Protein AF-A0A3A5WBB3-F1 (afdb_monomer_lite)

Secondary structure (DSSP, 8-state):
---TTSSHHHHHHHHHHHHHHHHHHHHHHHTTSSS-HHHHHHHHHHHHHHHHHHHHTTSSSPPPHHHHHHHHHHHHHHHHHHHHHIIIII-S-SSHHHHHHHHHHHHHHHHHHHTHHHHHHHHHH--

Foldseek 3Di:
DDDLCPDFVSVLVVLLVLLLVLLVVLCVCLVVFPASPPSNVLSVVSPVVSVVLVVQVPDPDHDTNLNSLVVLLVQLVVQLVVLVCCVVPVVRHNSSNVSSVVSNVCSVVSNCVVCVVVVVVVVVVVD

Radius of gyration: 16.82 Å; chains: 1; bounding box: 55×29×44 Å

Sequence (127 aa):
MALPLTDETSLRWALICFEFFIGFALLYNSKNQPFPQPSSRFGWLLIMLALLILIGQAAPRPMGSNAHFVMLCALGGFGLVAGVYHLARTQRDVLVAPYAGLLFCVGVVGLMVETWSDLSTLEQWAA

pLDDT: mean 90.54, std 10.88, range [41.72, 98.19]

Structure (mmCIF, N/CA/C/O backbone):
data_AF-A0A3A5WBB3-F1
#
_entry.id   AF-A0A3A5WBB3-F1
#
loop_
_atom_site.group_PDB
_atom_site.id
_atom_site.type_symbol
_atom_site.label_atom_id
_atom_site.label_alt_id
_atom_site.label_comp_id
_atom_site.label_asym_id
_atom_site.label_entity_id
_atom_site.label_seq_id
_atom_site.pdbx_PDB_ins_code
_atom_site.Cartn_x
_atom_site.Cartn_y
_atom_site.Cartn_z
_atom_site.occupancy
_atom_site.B_iso_or_equiv
_atom_site.auth_seq_id
_atom_site.auth_comp_id
_atom_site.auth_asym_id
_atom_site.auth_atom_id
_atom_site.pdbx_PDB_model_num
ATOM 1 N N . MET A 1 1 ? 10.320 -20.581 -21.543 1.00 41.72 1 MET A N 1
ATOM 2 C CA . MET A 1 1 ? 9.044 -19.986 -21.096 1.00 41.72 1 MET A CA 1
ATOM 3 C C . MET A 1 1 ? 9.404 -18.975 -20.022 1.00 41.72 1 MET A C 1
ATOM 5 O O . MET A 1 1 ? 9.771 -19.399 -18.936 1.00 41.72 1 MET A O 1
ATOM 9 N N . ALA A 1 2 ? 9.472 -17.683 -20.356 1.00 46.59 2 ALA A N 1
ATOM 10 C CA . ALA A 1 2 ? 9.753 -16.650 -19.359 1.00 46.59 2 ALA A CA 1
ATOM 11 C C . ALA A 1 2 ? 8.597 -16.625 -18.348 1.00 46.59 2 ALA A C 1
ATOM 13 O O . ALA A 1 2 ? 7.433 -16.732 -18.740 1.00 46.59 2 ALA A O 1
ATOM 14 N N . LEU A 1 3 ? 8.915 -16.589 -17.055 1.00 57.78 3 LEU A N 1
ATOM 15 C CA . LEU A 1 3 ? 7.902 -16.451 -16.015 1.00 57.78 3 LEU A CA 1
ATOM 16 C C . LEU A 1 3 ? 7.217 -15.092 -16.214 1.00 57.78 3 LEU A C 1
ATOM 18 O O . LEU A 1 3 ? 7.915 -14.093 -16.327 1.00 57.78 3 LEU A O 1
ATOM 22 N N . PRO A 1 4 ? 5.880 -15.000 -16.200 1.00 57.94 4 PRO A N 1
ATOM 23 C CA . PRO A 1 4 ? 5.155 -13.757 -16.479 1.00 57.94 4 PRO A CA 1
ATOM 24 C C . PRO A 1 4 ? 5.428 -12.623 -15.475 1.00 57.94 4 PRO A C 1
ATOM 26 O O . PRO A 1 4 ? 4.845 -11.559 -15.605 1.00 57.94 4 PRO A O 1
ATOM 29 N N . LEU A 1 5 ? 6.288 -12.817 -14.474 1.00 65.56 5 LEU A N 1
ATOM 30 C CA . LEU A 1 5 ? 6.706 -11.802 -13.504 1.00 65.56 5 LEU A CA 1
ATOM 31 C C . LEU A 1 5 ? 8.108 -11.232 -13.789 1.00 65.56 5 LEU A C 1
ATOM 33 O O . LEU A 1 5 ? 8.561 -10.379 -13.035 1.00 65.56 5 LEU A O 1
ATOM 37 N N . THR A 1 6 ? 8.803 -11.692 -14.838 1.00 72.06 6 THR A N 1
ATOM 38 C CA . THR A 1 6 ? 10.138 -11.178 -15.203 1.00 72.06 6 THR A CA 1
ATOM 39 C C . THR A 1 6 ? 10.094 -9.974 -16.138 1.00 72.06 6 THR A C 1
ATOM 41 O O . THR A 1 6 ? 11.069 -9.232 -16.201 1.00 72.06 6 THR A O 1
ATOM 44 N N . ASP A 1 7 ? 8.987 -9.761 -16.854 1.00 86.81 7 ASP A N 1
ATOM 45 C CA . ASP A 1 7 ? 8.851 -8.623 -17.762 1.00 86.81 7 ASP A CA 1
ATOM 46 C C . ASP A 1 7 ? 8.311 -7.403 -17.002 1.00 86.81 7 ASP A C 1
ATOM 48 O O . ASP A 1 7 ? 7.339 -7.488 -16.252 1.00 86.81 7 ASP A O 1
ATOM 52 N N . GLU A 1 8 ? 8.901 -6.227 -17.220 1.00 86.50 8 GLU A N 1
ATOM 53 C CA . GLU A 1 8 ? 8.514 -5.016 -16.481 1.00 86.50 8 GLU A CA 1
ATOM 54 C C . GLU A 1 8 ? 7.037 -4.650 -16.701 1.00 86.50 8 GLU A C 1
ATOM 56 O O . GLU A 1 8 ? 6.329 -4.231 -15.785 1.00 86.50 8 GLU A O 1
ATOM 61 N N . THR A 1 9 ? 6.538 -4.847 -17.923 1.00 89.88 9 THR A N 1
ATOM 62 C CA . THR A 1 9 ? 5.142 -4.540 -18.255 1.00 89.88 9 THR A CA 1
ATOM 63 C C . THR A 1 9 ? 4.183 -5.446 -17.491 1.00 89.88 9 THR A C 1
ATOM 65 O O . THR A 1 9 ? 3.228 -4.958 -16.888 1.00 89.88 9 THR A O 1
ATOM 68 N N . SER A 1 10 ? 4.426 -6.757 -17.481 1.00 91.12 10 SER A N 1
ATOM 69 C CA . SER A 1 10 ? 3.563 -7.700 -16.772 1.00 91.12 10 SER A CA 1
ATOM 70 C C . SER A 1 10 ? 3.658 -7.527 -15.256 1.00 91.12 10 SER A C 1
ATOM 72 O O . SER A 1 10 ? 2.635 -7.632 -14.580 1.00 91.12 10 SER A O 1
ATOM 74 N N . LEU A 1 11 ? 4.834 -7.162 -14.733 1.00 92.38 11 LEU A N 1
ATOM 75 C CA . LEU A 1 11 ? 5.019 -6.796 -13.331 1.00 92.38 11 LEU A CA 1
ATOM 76 C C . LEU A 1 11 ? 4.163 -5.580 -12.953 1.00 92.38 11 LEU A C 1
ATOM 78 O O . LEU A 1 11 ? 3.423 -5.644 -11.975 1.00 92.38 11 LEU A O 1
ATOM 82 N N . ARG A 1 12 ? 4.184 -4.501 -13.746 1.00 92.94 12 ARG A N 1
ATOM 83 C CA . ARG A 1 12 ? 3.340 -3.314 -13.501 1.00 92.94 12 ARG A CA 1
ATOM 84 C C . ARG A 1 12 ? 1.856 -3.675 -13.449 1.00 92.94 12 ARG A C 1
ATOM 86 O O . ARG A 1 12 ? 1.158 -3.273 -12.522 1.00 92.94 12 ARG A O 1
ATOM 93 N N . TRP A 1 13 ? 1.374 -4.476 -14.400 1.00 94.31 13 TRP A N 1
ATOM 94 C CA . TRP A 1 13 ? -0.014 -4.946 -14.386 1.00 94.31 13 TRP A CA 1
ATOM 95 C C . TRP A 1 13 ? -0.323 -5.804 -13.158 1.00 94.31 13 TRP A C 1
ATOM 97 O O . TRP A 1 13 ? -1.380 -5.636 -12.552 1.00 94.31 13 TRP A O 1
ATOM 107 N N . ALA A 1 14 ? 0.597 -6.681 -12.753 1.00 95.00 14 ALA A N 1
ATOM 108 C CA . ALA A 1 14 ? 0.444 -7.485 -11.547 1.00 95.00 14 ALA A CA 1
ATOM 109 C C . ALA A 1 14 ? 0.345 -6.611 -10.285 1.00 95.00 14 ALA A C 1
ATOM 111 O O . ALA A 1 14 ? -0.515 -6.871 -9.445 1.00 95.00 14 ALA A O 1
ATOM 112 N N . LEU A 1 15 ? 1.154 -5.551 -10.174 1.00 95.44 15 LEU A N 1
ATOM 113 C CA . LEU A 1 15 ? 1.119 -4.611 -9.048 1.00 95.44 15 LEU A CA 1
ATOM 114 C C . LEU A 1 15 ? -0.193 -3.822 -8.989 1.00 95.44 15 LEU A C 1
ATOM 116 O O . LEU A 1 15 ? -0.791 -3.715 -7.921 1.00 95.44 15 LEU A O 1
ATOM 120 N N . ILE A 1 16 ? -0.689 -3.339 -10.131 1.00 96.44 16 ILE A N 1
ATOM 121 C CA . ILE A 1 16 ? -1.993 -2.660 -10.210 1.00 96.44 16 ILE A CA 1
ATOM 122 C C . ILE A 1 16 ? -3.120 -3.616 -9.792 1.00 96.44 16 ILE A C 1
ATOM 124 O O . ILE A 1 16 ? -3.963 -3.266 -8.966 1.00 96.44 16 ILE A O 1
ATOM 128 N N . CYS A 1 17 ? -3.127 -4.840 -10.328 1.00 96.75 17 CYS A N 1
ATOM 129 C CA . CYS A 1 17 ? -4.106 -5.867 -9.968 1.00 96.75 17 CYS A CA 1
ATOM 130 C C . CYS A 1 17 ? -4.047 -6.219 -8.476 1.00 96.75 17 CYS A C 1
ATOM 132 O O . CYS A 1 17 ? -5.089 -6.376 -7.841 1.00 96.75 17 CYS A O 1
ATOM 134 N N . PHE A 1 18 ? -2.844 -6.314 -7.910 1.00 96.88 18 PHE A N 1
ATOM 135 C CA . PHE A 1 18 ? -2.631 -6.542 -6.485 1.00 96.88 18 PHE A CA 1
ATOM 136 C C . PHE A 1 18 ? -3.205 -5.401 -5.636 1.00 96.88 18 PHE A C 1
ATOM 138 O O . PHE A 1 18 ? -3.926 -5.658 -4.674 1.00 96.88 18 PHE A O 1
ATOM 145 N N . GLU A 1 19 ? -2.967 -4.145 -6.012 1.00 96.94 19 GLU A N 1
ATOM 146 C CA . GLU A 1 19 ? -3.481 -2.981 -5.286 1.00 96.94 19 GLU A CA 1
ATOM 147 C C . GLU A 1 19 ? -5.016 -2.918 -5.315 1.00 96.94 19 GLU A C 1
ATOM 149 O O . GLU A 1 19 ? -5.652 -2.736 -4.272 1.00 96.94 19 GLU A O 1
ATOM 154 N N . PHE A 1 20 ? -5.628 -3.189 -6.475 1.00 98.19 20 PHE A N 1
ATOM 155 C CA . PHE A 1 20 ? -7.081 -3.351 -6.577 1.00 98.19 20 PHE A CA 1
ATOM 156 C C . PHE A 1 20 ? -7.594 -4.494 -5.708 1.00 98.19 20 PHE A C 1
ATOM 158 O O . PHE A 1 20 ? -8.582 -4.320 -4.996 1.00 98.19 20 PHE A O 1
ATOM 165 N N . PHE A 1 21 ? -6.933 -5.651 -5.744 1.00 98.06 21 PHE A N 1
ATOM 166 C CA . PHE A 1 21 ? -7.321 -6.805 -4.942 1.00 98.06 21 PHE A CA 1
ATOM 167 C C . PHE A 1 21 ? -7.334 -6.467 -3.447 1.00 98.06 21 PHE A C 1
ATOM 169 O O . PHE A 1 21 ? -8.334 -6.721 -2.777 1.00 98.06 21 PHE A O 1
ATOM 176 N N . ILE A 1 22 ? -6.278 -5.829 -2.933 1.00 97.81 22 ILE A N 1
ATOM 177 C CA . ILE A 1 22 ? -6.199 -5.414 -1.526 1.00 97.81 22 ILE A CA 1
ATOM 178 C C . ILE A 1 22 ? -7.266 -4.360 -1.202 1.00 97.81 22 ILE A C 1
ATOM 180 O O . ILE A 1 22 ? -7.956 -4.477 -0.187 1.00 97.81 22 ILE A O 1
ATOM 184 N N . GLY A 1 23 ? -7.452 -3.363 -2.070 1.00 96.94 23 GLY A N 1
ATOM 185 C CA . GLY A 1 23 ? -8.472 -2.330 -1.896 1.00 96.94 23 GLY A CA 1
ATOM 186 C C . GLY A 1 23 ? -9.892 -2.903 -1.822 1.00 96.94 23 GLY A C 1
ATOM 187 O O . GLY A 1 23 ? -10.639 -2.606 -0.886 1.00 96.94 23 GLY A O 1
ATOM 188 N N . PHE A 1 24 ? -10.257 -3.791 -2.751 1.00 97.88 24 PHE A N 1
ATOM 189 C CA . PHE A 1 24 ? -11.557 -4.465 -2.740 1.00 97.88 24 PHE A CA 1
ATOM 190 C C . PHE A 1 24 ? -11.710 -5.422 -1.558 1.00 97.88 24 PHE A C 1
ATOM 192 O O . PHE A 1 24 ? -12.776 -5.446 -0.940 1.00 97.88 24 PHE A O 1
ATOM 199 N N . ALA A 1 25 ? -10.662 -6.169 -1.200 1.00 96.75 25 ALA A N 1
ATOM 200 C CA . ALA A 1 25 ? -10.676 -7.042 -0.031 1.00 96.75 25 ALA A CA 1
ATOM 201 C C . ALA A 1 25 ? -10.937 -6.246 1.257 1.00 96.75 25 ALA A C 1
ATOM 203 O O . ALA A 1 25 ? -11.749 -6.670 2.082 1.00 96.75 25 ALA A O 1
ATOM 204 N N . LEU A 1 26 ? -10.325 -5.068 1.411 1.00 95.44 26 LEU A N 1
ATOM 205 C CA . LEU A 1 26 ? -10.581 -4.163 2.533 1.00 95.44 26 LEU A CA 1
ATOM 206 C C . LEU A 1 26 ? -12.022 -3.654 2.547 1.00 95.44 26 LEU A C 1
ATOM 208 O O . LEU A 1 26 ? -12.674 -3.732 3.586 1.00 95.44 26 LEU A O 1
ATOM 212 N N . LEU A 1 27 ? -12.549 -3.180 1.413 1.00 96.12 27 LEU A N 1
ATOM 213 C CA . LEU A 1 27 ? -13.937 -2.710 1.329 1.00 96.12 27 LEU A CA 1
ATOM 214 C C . LEU A 1 27 ? -14.955 -3.818 1.613 1.00 96.12 27 LEU A C 1
ATOM 216 O O . LEU A 1 27 ? -15.988 -3.566 2.236 1.00 96.12 27 LEU A O 1
ATOM 220 N N . TYR A 1 28 ? -14.681 -5.037 1.153 1.00 96.38 28 TYR A N 1
ATOM 221 C CA . TYR A 1 28 ? -15.541 -6.187 1.394 1.00 96.38 28 TYR A CA 1
ATOM 222 C C . TYR A 1 28 ? -15.532 -6.586 2.874 1.00 96.38 28 TYR A C 1
ATOM 224 O O . TYR A 1 28 ? -16.592 -6.670 3.492 1.00 96.38 28 TYR A O 1
ATOM 232 N N . ASN A 1 29 ? -14.346 -6.764 3.465 1.00 94.00 29 ASN A N 1
ATOM 233 C CA . ASN A 1 29 ? -14.205 -7.212 4.853 1.00 94.00 29 ASN A CA 1
ATOM 234 C C . ASN A 1 29 ? -14.573 -6.133 5.882 1.00 94.00 29 ASN A C 1
ATOM 236 O O . ASN A 1 29 ? -15.041 -6.464 6.969 1.00 94.00 29 ASN A O 1
ATOM 240 N N . SER A 1 30 ? -14.422 -4.852 5.535 1.00 93.44 30 SER A N 1
ATOM 241 C CA . SER A 1 30 ? -14.831 -3.706 6.356 1.00 93.44 30 SER A CA 1
ATOM 242 C C . SER A 1 30 ? -16.284 -3.815 6.834 1.00 93.44 30 SER A C 1
ATOM 244 O O . SER A 1 30 ? -16.578 -3.509 7.987 1.00 93.44 30 SER A O 1
ATOM 246 N N . LYS A 1 31 ? -17.186 -4.331 5.986 1.00 91.50 31 LYS A N 1
ATOM 247 C CA . LYS A 1 31 ? -18.620 -4.482 6.295 1.00 91.50 31 LYS A CA 1
ATOM 248 C C . LYS A 1 31 ? -18.898 -5.407 7.480 1.00 91.50 31 LYS A C 1
ATOM 250 O O . LYS A 1 31 ? -19.942 -5.279 8.108 1.00 91.50 31 LYS A O 1
ATOM 255 N N . ASN A 1 32 ? -17.973 -6.316 7.780 1.00 89.88 32 ASN A N 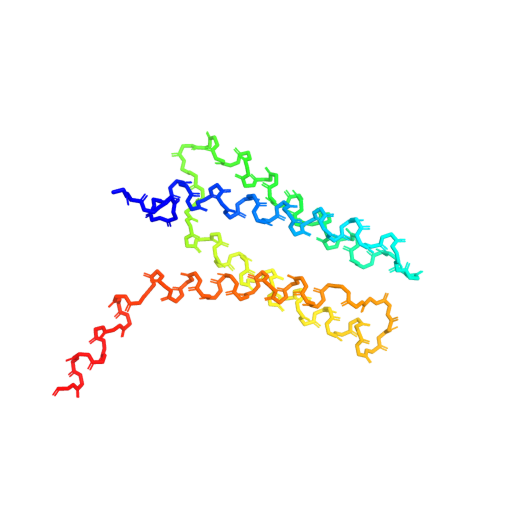1
ATOM 256 C CA . ASN A 1 32 ? -18.107 -7.285 8.865 1.00 89.88 32 ASN A CA 1
ATOM 257 C C . ASN A 1 32 ? -17.553 -6.758 10.198 1.00 89.88 32 ASN A C 1
ATOM 259 O O . ASN A 1 32 ? -17.590 -7.470 11.199 1.00 89.88 32 ASN A O 1
ATOM 263 N N . GLN A 1 33 ? -17.013 -5.536 10.229 1.00 86.88 33 GLN A N 1
ATOM 264 C CA . GLN A 1 33 ? -16.467 -4.948 11.444 1.00 86.88 33 GLN A CA 1
ATOM 265 C C . GLN A 1 33 ? -17.505 -4.111 12.202 1.00 86.88 33 GLN A C 1
ATOM 267 O O . GLN A 1 33 ? -18.334 -3.449 11.577 1.00 86.88 33 GLN A O 1
ATOM 272 N N . PRO A 1 34 ? -17.399 -4.031 13.543 1.00 86.50 34 PRO A N 1
ATOM 273 C CA . PRO A 1 34 ? -18.236 -3.144 14.353 1.00 86.50 34 PRO A CA 1
ATOM 274 C C . PRO A 1 34 ? -18.122 -1.666 13.944 1.00 86.50 34 PRO A C 1
ATOM 276 O O . PRO A 1 34 ? -19.092 -0.918 14.031 1.00 86.50 34 PRO A O 1
ATOM 279 N N . PHE A 1 35 ? -16.940 -1.248 13.473 1.00 89.00 35 PHE A N 1
ATOM 280 C CA . PHE A 1 35 ? -16.666 0.113 13.013 1.00 89.00 35 PHE A CA 1
ATOM 281 C C . PHE A 1 35 ? -16.011 0.083 11.621 1.00 89.00 35 PHE A C 1
ATOM 283 O O . PHE A 1 35 ? -14.788 0.057 11.513 1.00 89.00 35 PHE A O 1
ATOM 290 N N . PRO A 1 36 ? -16.796 0.130 10.532 1.00 86.38 36 PRO A N 1
ATOM 291 C CA . PRO A 1 36 ? -16.287 -0.086 9.171 1.00 86.38 36 PRO A CA 1
ATOM 292 C C . PRO A 1 36 ? -15.450 1.080 8.617 1.00 86.38 36 PRO A C 1
ATOM 294 O O . PRO A 1 36 ? -14.777 0.950 7.596 1.00 86.38 36 PRO A O 1
ATOM 297 N N . GLN A 1 37 ? -15.504 2.255 9.246 1.00 89.88 37 GLN A N 1
ATOM 298 C CA . GLN A 1 37 ? -14.991 3.494 8.654 1.00 89.88 37 GLN A CA 1
ATOM 299 C C . GLN A 1 37 ? -13.466 3.513 8.420 1.00 89.88 37 GLN A C 1
ATOM 301 O O . GLN A 1 37 ? -13.073 3.947 7.335 1.00 89.88 37 GLN A O 1
ATOM 306 N N . PRO A 1 38 ? -12.591 3.082 9.356 1.00 88.94 38 PRO A N 1
ATOM 307 C CA . PRO A 1 38 ? -11.142 3.168 9.153 1.00 88.94 38 PRO A CA 1
ATOM 308 C C . PRO A 1 38 ? -10.658 2.281 7.998 1.00 88.94 38 PRO A C 1
ATOM 310 O O . PRO A 1 38 ? -9.977 2.766 7.093 1.00 88.94 38 PRO A O 1
ATOM 313 N N . SER A 1 39 ? -11.077 1.013 7.982 1.00 90.94 39 SER A N 1
ATOM 314 C CA . SER A 1 39 ? -10.734 0.046 6.933 1.00 90.94 39 SER A CA 1
ATOM 315 C C . SER A 1 39 ? -11.331 0.415 5.577 1.00 90.94 39 SER A C 1
ATOM 317 O O . SER A 1 39 ? -10.643 0.310 4.562 1.00 90.94 39 SER A O 1
ATOM 319 N N . SER A 1 40 ? -12.566 0.932 5.544 1.00 94.06 40 SER A N 1
ATOM 320 C CA . SER A 1 40 ? -13.189 1.382 4.296 1.00 94.06 40 SER A CA 1
ATOM 321 C C . SER A 1 40 ? -12.469 2.586 3.687 1.00 94.06 40 SER A C 1
ATOM 323 O O . SER A 1 40 ? -12.233 2.605 2.481 1.00 94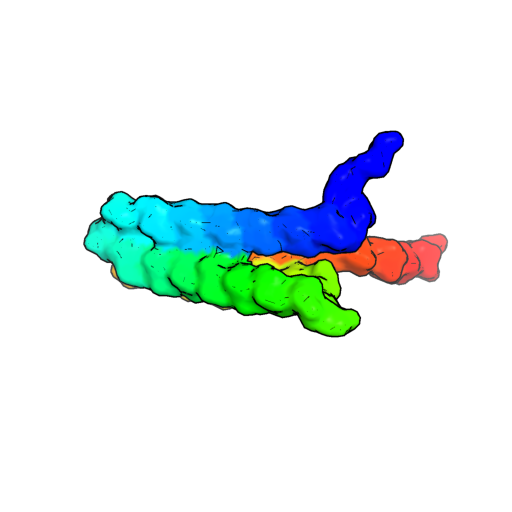.06 40 SER A O 1
ATOM 325 N N . ARG A 1 41 ? -12.073 3.577 4.500 1.00 95.31 41 ARG A N 1
ATOM 326 C CA . ARG A 1 41 ? -11.323 4.751 4.016 1.00 95.31 41 ARG A CA 1
ATOM 327 C C . ARG A 1 41 ? -9.974 4.356 3.427 1.00 95.31 41 ARG A C 1
ATOM 329 O O . ARG A 1 41 ? -9.611 4.863 2.371 1.00 95.31 41 ARG A O 1
ATOM 336 N N . PHE A 1 42 ? -9.259 3.442 4.083 1.00 95.81 42 PHE A N 1
ATOM 337 C CA . PHE A 1 42 ? -7.988 2.938 3.566 1.00 95.81 42 PHE A CA 1
ATOM 338 C C . PH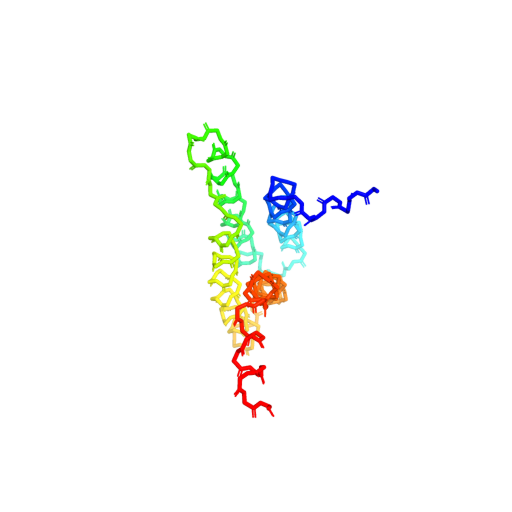E A 1 42 ? -8.180 2.140 2.266 1.00 95.81 42 PHE A C 1
ATOM 340 O O . PHE A 1 42 ? -7.472 2.387 1.295 1.00 95.81 42 PHE A O 1
ATOM 347 N N . GLY A 1 43 ? -9.193 1.268 2.192 1.00 96.38 43 GLY A N 1
ATOM 348 C CA . GLY A 1 43 ? -9.532 0.546 0.960 1.00 96.38 43 GLY A CA 1
ATOM 349 C C . GLY A 1 43 ? -9.880 1.475 -0.211 1.00 96.38 43 GLY A C 1
ATOM 350 O O . GLY A 1 43 ? -9.403 1.269 -1.324 1.00 96.38 43 GLY A O 1
ATOM 351 N N . TRP A 1 44 ? -10.646 2.542 0.040 1.00 97.81 44 TRP A N 1
ATOM 352 C CA . TRP A 1 44 ? -10.952 3.559 -0.973 1.00 97.81 44 TRP A CA 1
ATOM 353 C C . TRP A 1 44 ? -9.725 4.345 -1.429 1.00 97.81 44 TRP A C 1
ATOM 355 O O . TRP A 1 44 ? -9.611 4.632 -2.618 1.00 97.81 44 TRP A O 1
ATOM 365 N N . LEU A 1 45 ? -8.807 4.670 -0.515 1.00 97.31 45 LEU A N 1
ATOM 366 C CA . LEU A 1 45 ? -7.539 5.314 -0.857 1.00 97.31 45 LEU A CA 1
ATOM 367 C C . LEU A 1 45 ? -6.724 4.441 -1.819 1.00 97.31 45 LEU A C 1
ATOM 369 O O . LEU A 1 45 ? -6.252 4.950 -2.831 1.00 97.31 45 LEU A O 1
ATOM 373 N N . LEU A 1 46 ? -6.619 3.135 -1.550 1.00 97.50 46 LEU A N 1
ATOM 374 C CA . LEU A 1 46 ? -5.905 2.199 -2.428 1.00 97.50 46 LEU A CA 1
ATOM 375 C C . LEU A 1 46 ? -6.567 2.074 -3.800 1.00 97.50 46 LEU A C 1
ATOM 377 O O . LEU A 1 46 ? -5.888 2.131 -4.815 1.00 97.50 46 LEU A O 1
ATOM 381 N N . ILE A 1 47 ? -7.897 1.965 -3.859 1.00 98.06 47 ILE A N 1
ATOM 382 C CA . ILE A 1 47 ? -8.617 1.914 -5.142 1.00 98.06 47 ILE A CA 1
ATOM 383 C C . ILE A 1 47 ? -8.412 3.208 -5.933 1.00 98.06 47 ILE A C 1
ATOM 385 O O . ILE A 1 47 ? -8.228 3.165 -7.146 1.00 98.06 47 ILE A 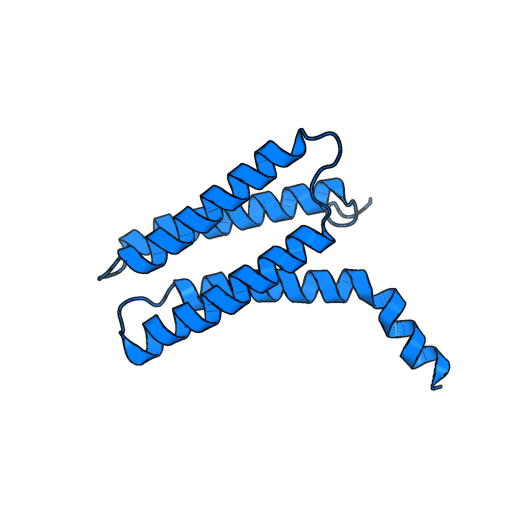O 1
ATOM 389 N N . MET A 1 48 ? -8.440 4.360 -5.262 1.00 98.12 48 MET A N 1
ATOM 390 C CA . MET A 1 48 ? -8.235 5.655 -5.906 1.00 98.12 48 MET A CA 1
ATOM 391 C C . MET A 1 48 ? -6.820 5.778 -6.486 1.00 98.12 48 MET A C 1
ATOM 393 O O . MET A 1 48 ? -6.677 6.187 -7.637 1.00 98.12 48 MET A O 1
ATOM 397 N N . LEU A 1 49 ? -5.793 5.362 -5.742 1.00 96.88 49 LEU A N 1
ATOM 398 C CA . LEU A 1 49 ? -4.413 5.340 -6.230 1.00 96.88 49 LEU A CA 1
ATOM 399 C C . LEU A 1 49 ? -4.218 4.328 -7.364 1.00 96.88 49 LEU A C 1
ATOM 401 O O . LEU A 1 49 ? -3.687 4.696 -8.411 1.00 96.88 49 LEU A O 1
ATOM 405 N N . ALA A 1 50 ? -4.742 3.110 -7.225 1.00 96.81 50 ALA A N 1
ATOM 406 C CA . ALA A 1 50 ? -4.706 2.100 -8.278 1.00 96.81 50 ALA A CA 1
ATOM 407 C C . ALA A 1 50 ? -5.375 2.591 -9.574 1.00 96.81 50 ALA A C 1
ATOM 409 O O . ALA A 1 50 ? -4.848 2.369 -10.663 1.00 96.81 50 ALA A O 1
ATOM 410 N N . LEU A 1 51 ? -6.500 3.313 -9.479 1.00 97.62 51 LEU A N 1
ATOM 411 C CA . LEU A 1 51 ? -7.159 3.940 -10.630 1.00 97.62 51 LEU A CA 1
ATOM 412 C C . LEU A 1 51 ? -6.298 5.031 -11.271 1.00 97.62 51 LEU A C 1
ATOM 414 O O . LEU A 1 51 ? -6.206 5.084 -12.497 1.00 97.62 51 LEU A O 1
ATOM 418 N N . LEU A 1 52 ? -5.657 5.888 -10.472 1.00 96.25 52 LEU A N 1
ATOM 419 C CA . LEU A 1 52 ? -4.747 6.907 -10.999 1.00 96.25 52 LEU A CA 1
ATOM 420 C C . LEU A 1 52 ? -3.572 6.275 -11.752 1.00 96.25 52 LEU A C 1
ATOM 422 O O . LEU A 1 52 ? -3.235 6.726 -12.845 1.00 96.25 52 LEU A O 1
ATOM 426 N N . ILE A 1 53 ? -2.985 5.209 -11.206 1.00 95.56 53 ILE A N 1
ATOM 427 C CA . ILE A 1 53 ? -1.875 4.487 -11.842 1.00 95.56 53 ILE A CA 1
ATOM 428 C C . ILE A 1 53 ? -2.345 3.775 -13.107 1.00 95.56 53 ILE A C 1
ATOM 430 O O . ILE A 1 53 ? -1.647 3.812 -14.118 1.00 95.56 53 ILE A O 1
ATOM 434 N N . LEU A 1 54 ? -3.534 3.167 -13.076 1.00 96.56 54 LEU A N 1
ATOM 435 C CA . LEU A 1 54 ? -4.145 2.519 -14.233 1.00 96.56 54 LEU A CA 1
ATOM 436 C C . LEU A 1 54 ? -4.331 3.508 -15.389 1.00 96.56 54 LEU A C 1
ATOM 438 O O . LEU A 1 54 ? -3.937 3.213 -16.514 1.00 96.56 54 LEU A O 1
ATOM 442 N N . ILE A 1 55 ? -4.874 4.698 -15.114 1.00 95.94 55 ILE A N 1
ATOM 443 C CA . ILE A 1 55 ? -4.997 5.772 -16.113 1.00 95.94 55 ILE A CA 1
ATOM 444 C C . ILE A 1 55 ? -3.606 6.232 -16.574 1.00 95.94 55 ILE A C 1
ATOM 446 O O . ILE A 1 55 ? -3.382 6.451 -17.765 1.00 95.94 55 ILE A O 1
ATOM 450 N N . GLY A 1 56 ? -2.651 6.321 -15.646 1.00 93.75 56 GLY A N 1
ATOM 451 C CA . GLY A 1 56 ? -1.258 6.672 -15.915 1.00 93.75 56 GLY A CA 1
ATOM 452 C C . GLY A 1 56 ? -0.531 5.716 -16.866 1.00 93.75 56 GLY A C 1
ATOM 453 O O . GLY A 1 56 ? 0.459 6.122 -17.471 1.00 93.75 56 GLY A O 1
ATOM 454 N N . GLN A 1 57 ? -1.028 4.491 -17.077 1.00 93.38 57 GLN A N 1
ATOM 455 C CA . GLN A 1 57 ? -0.452 3.570 -18.066 1.00 93.38 57 GLN A CA 1
ATOM 456 C C . GLN A 1 57 ? -0.625 4.052 -19.514 1.00 93.38 57 GLN A C 1
ATOM 458 O O . GLN A 1 57 ? 0.136 3.638 -20.384 1.00 93.38 57 GLN A O 1
ATOM 463 N N . ALA A 1 58 ? -1.576 4.953 -19.784 1.00 92.62 58 ALA A N 1
ATOM 464 C CA . ALA A 1 58 ? -1.750 5.568 -21.101 1.00 92.62 58 ALA A CA 1
ATOM 465 C C . ALA A 1 58 ? -0.795 6.753 -21.358 1.00 92.62 58 ALA A C 1
ATOM 467 O O . ALA A 1 58 ? -0.792 7.320 -22.452 1.00 92.62 58 ALA A O 1
ATOM 468 N N . ALA A 1 59 ? -0.005 7.166 -20.361 1.00 91.38 59 ALA A N 1
ATOM 469 C CA . ALA A 1 59 ? 0.922 8.280 -20.505 1.00 91.38 59 ALA A CA 1
ATOM 470 C C . ALA A 1 59 ? 2.136 7.903 -21.382 1.00 91.38 59 ALA A C 1
ATOM 472 O O . ALA A 1 59 ? 2.559 6.748 -21.386 1.00 91.38 59 ALA A O 1
ATOM 473 N N . PRO A 1 60 ? 2.790 8.878 -22.049 1.00 90.62 60 PRO A N 1
ATOM 474 C CA . PRO A 1 60 ? 4.020 8.631 -22.815 1.00 90.62 60 PRO A CA 1
ATOM 475 C C . PRO A 1 60 ? 5.167 8.050 -21.975 1.00 90.62 60 PRO A C 1
ATOM 477 O O . PRO A 1 60 ? 6.082 7.426 -22.507 1.00 90.62 60 PRO A O 1
ATOM 480 N N . ARG A 1 61 ? 5.139 8.301 -20.661 1.00 89.50 61 ARG A N 1
ATOM 481 C CA . ARG A 1 61 ? 6.073 7.766 -19.670 1.00 89.50 61 ARG A CA 1
ATOM 482 C C . ARG A 1 61 ? 5.273 7.187 -18.500 1.00 89.50 61 ARG A C 1
ATOM 484 O O . ARG A 1 61 ? 4.963 7.934 -17.571 1.00 89.50 61 ARG A O 1
ATOM 491 N N . PRO A 1 62 ? 4.888 5.903 -18.561 1.00 92.06 62 PRO A N 1
ATOM 492 C CA . PRO A 1 62 ? 4.191 5.247 -17.461 1.00 92.06 62 PRO A CA 1
ATOM 493 C C . PRO A 1 62 ? 5.083 5.148 -16.218 1.00 92.06 62 PRO A C 1
ATOM 495 O O . PRO A 1 62 ? 6.313 5.187 -16.304 1.00 92.06 62 PRO A O 1
ATOM 498 N N . MET A 1 63 ? 4.451 4.992 -15.057 1.00 91.38 63 MET A N 1
ATOM 499 C CA . MET A 1 63 ? 5.139 4.755 -13.788 1.00 91.38 63 MET A CA 1
ATOM 500 C C . MET A 1 63 ? 5.960 3.458 -13.858 1.00 91.38 63 MET A C 1
ATOM 502 O O . MET A 1 63 ? 5.428 2.405 -14.211 1.00 91.38 63 MET A O 1
ATOM 506 N N . GLY A 1 64 ? 7.253 3.541 -13.530 1.00 91.94 64 GLY A N 1
ATOM 507 C CA . GLY A 1 64 ? 8.142 2.377 -13.455 1.00 91.94 64 GLY A CA 1
ATOM 508 C C . GLY A 1 64 ? 7.837 1.478 -12.252 1.00 91.94 64 GLY A C 1
ATOM 509 O O . GLY A 1 64 ? 7.268 1.941 -11.261 1.00 91.94 64 GLY A O 1
ATOM 510 N N . SER A 1 65 ? 8.253 0.208 -12.319 1.00 92.38 65 SER A N 1
ATOM 511 C CA . SER A 1 65 ? 8.059 -0.773 -11.234 1.00 92.38 65 SER A CA 1
ATOM 512 C C . SER A 1 65 ? 8.697 -0.319 -9.921 1.00 92.38 65 SER A C 1
ATOM 514 O O . SER A 1 65 ? 8.042 -0.357 -8.882 1.00 92.38 65 SER A O 1
ATOM 516 N N . ASN A 1 66 ? 9.915 0.226 -9.983 1.00 93.25 66 ASN A N 1
ATOM 517 C CA . ASN A 1 66 ? 10.630 0.753 -8.822 1.00 93.25 66 ASN A CA 1
ATOM 518 C C . ASN A 1 66 ? 9.819 1.816 -8.065 1.00 93.25 66 ASN A C 1
ATOM 520 O O . ASN A 1 66 ? 9.612 1.721 -6.856 1.00 93.25 66 ASN A O 1
ATOM 524 N N . ALA A 1 67 ? 9.281 2.801 -8.793 1.00 94.69 67 ALA A N 1
ATOM 525 C CA . ALA A 1 67 ? 8.452 3.847 -8.204 1.00 94.69 67 ALA A CA 1
ATOM 526 C C . ALA A 1 67 ? 7.176 3.264 -7.574 1.00 94.69 67 ALA A C 1
ATOM 528 O O . ALA A 1 67 ? 6.739 3.734 -6.521 1.00 94.69 67 ALA A O 1
ATOM 529 N N . HIS A 1 68 ? 6.575 2.245 -8.203 1.00 96.19 68 HIS A N 1
ATOM 530 C CA . HIS A 1 68 ? 5.387 1.569 -7.673 1.00 96.19 68 HIS A CA 1
ATOM 531 C C . HIS A 1 68 ? 5.726 0.848 -6.364 1.00 96.19 68 HIS A C 1
ATOM 533 O O . HIS A 1 68 ? 5.009 1.006 -5.379 1.00 96.19 68 HIS A O 1
ATOM 539 N N . PHE A 1 69 ? 6.865 0.157 -6.289 1.00 96.94 69 PHE A N 1
ATOM 540 C CA . PHE A 1 69 ? 7.328 -0.463 -5.047 1.00 96.94 69 PHE A CA 1
ATOM 541 C C . PHE A 1 69 ? 7.618 0.554 -3.938 1.00 96.94 69 PHE A C 1
ATOM 543 O O . PHE A 1 69 ? 7.197 0.340 -2.801 1.00 96.94 69 PHE A O 1
ATOM 550 N N . VAL A 1 70 ? 8.258 1.690 -4.246 1.00 97.38 70 VAL A N 1
ATOM 551 C CA . VAL A 1 70 ? 8.461 2.781 -3.271 1.00 97.38 70 VAL A CA 1
ATOM 552 C C . VAL A 1 70 ? 7.123 3.290 -2.735 1.00 97.38 70 VAL A C 1
ATOM 554 O O . VAL A 1 70 ? 6.968 3.486 -1.527 1.00 97.38 70 VAL A O 1
ATOM 557 N N . MET A 1 71 ? 6.134 3.469 -3.611 1.00 97.31 71 MET A N 1
ATOM 558 C CA . MET A 1 71 ? 4.791 3.873 -3.207 1.00 97.31 71 MET A CA 1
ATOM 559 C C . MET A 1 71 ? 4.140 2.828 -2.287 1.00 97.31 71 MET A C 1
ATOM 561 O O . MET A 1 71 ? 3.597 3.197 -1.245 1.00 97.31 71 MET A O 1
ATOM 565 N N . LEU A 1 72 ? 4.237 1.535 -2.619 1.00 97.81 72 LEU A N 1
ATOM 566 C CA . LEU A 1 72 ? 3.731 0.441 -1.780 1.00 97.81 72 LEU A CA 1
ATOM 567 C C . LEU A 1 72 ? 4.414 0.405 -0.406 1.00 97.81 72 LEU A C 1
ATOM 569 O O . LEU A 1 72 ? 3.731 0.238 0.603 1.00 97.81 72 LEU A O 1
ATOM 573 N N . CYS A 1 73 ? 5.728 0.635 -0.338 1.00 97.62 73 CYS A N 1
ATOM 574 C CA . CYS A 1 73 ? 6.462 0.777 0.921 1.00 97.62 73 CYS A CA 1
ATOM 575 C C . CYS A 1 73 ? 5.939 1.945 1.758 1.00 97.62 73 CYS A C 1
ATOM 577 O O . CYS A 1 73 ? 5.681 1.789 2.950 1.00 97.62 73 CYS A O 1
ATOM 579 N N . ALA A 1 74 ? 5.771 3.121 1.152 1.00 97.56 74 ALA A N 1
ATOM 580 C CA . ALA A 1 74 ? 5.322 4.309 1.868 1.00 97.56 74 ALA A CA 1
ATOM 581 C C . ALA A 1 74 ? 3.891 4.136 2.405 1.00 97.56 74 ALA A C 1
ATOM 583 O O . ALA A 1 74 ? 3.636 4.359 3.592 1.00 97.56 74 ALA A O 1
ATOM 584 N N . LEU A 1 75 ? 2.969 3.680 1.552 1.00 97.38 75 LEU A N 1
ATOM 585 C CA . LEU A 1 75 ? 1.572 3.438 1.917 1.00 97.38 75 LEU A CA 1
ATOM 586 C C . LEU A 1 75 ? 1.432 2.298 2.920 1.00 97.38 75 LEU A C 1
ATOM 588 O O . LEU A 1 75 ? 0.705 2.431 3.903 1.00 97.38 75 LEU A O 1
ATOM 592 N N . GLY A 1 76 ? 2.131 1.189 2.685 1.00 97.19 76 GLY A N 1
ATOM 593 C CA . GLY A 1 76 ? 2.121 0.023 3.555 1.00 97.19 76 GLY A CA 1
ATOM 594 C C . GLY A 1 76 ? 2.727 0.326 4.920 1.00 97.19 76 GLY A C 1
ATOM 595 O O . GLY A 1 76 ? 2.132 -0.007 5.937 1.00 97.19 76 GLY A O 1
ATOM 596 N N . GLY A 1 77 ? 3.859 1.031 4.968 1.00 97.31 77 GLY A N 1
ATOM 597 C CA . GLY A 1 77 ? 4.515 1.416 6.217 1.00 97.31 77 GLY A CA 1
ATOM 598 C C . GLY A 1 77 ? 3.671 2.387 7.045 1.00 97.31 77 GLY A C 1
ATOM 599 O O . GLY A 1 77 ? 3.423 2.142 8.227 1.00 97.31 77 GLY A O 1
ATOM 600 N N . PHE A 1 78 ? 3.158 3.456 6.424 1.00 96.94 78 PHE A N 1
ATOM 601 C CA . PHE A 1 78 ? 2.277 4.405 7.112 1.00 96.94 78 PHE A CA 1
ATOM 602 C C . PHE A 1 78 ? 0.961 3.744 7.545 1.00 96.94 78 PHE A C 1
ATOM 604 O O . PHE A 1 78 ? 0.527 3.894 8.691 1.00 96.94 78 PHE A O 1
ATOM 611 N N . GLY A 1 79 ? 0.349 2.967 6.648 1.00 96.00 79 GLY A N 1
ATOM 612 C CA . GLY A 1 79 ? -0.871 2.213 6.916 1.00 96.00 79 GLY A CA 1
ATOM 613 C C . GLY A 1 79 ? -0.689 1.183 8.029 1.00 96.00 79 GLY A C 1
ATOM 614 O O . GLY A 1 79 ? -1.583 1.029 8.854 1.00 96.00 79 GLY A O 1
ATOM 615 N N . LEU A 1 80 ? 0.476 0.537 8.122 1.00 97.19 80 LEU A N 1
ATOM 616 C CA . LEU A 1 80 ? 0.795 -0.421 9.176 1.00 97.19 80 LEU A CA 1
ATOM 617 C C . LEU A 1 80 ? 0.854 0.270 10.538 1.00 97.19 80 LEU A C 1
ATOM 619 O O . LEU A 1 80 ? 0.187 -0.174 11.469 1.00 97.19 80 LEU A O 1
ATOM 623 N N . VAL A 1 81 ? 1.587 1.382 10.655 1.00 96.81 81 VAL A N 1
ATOM 624 C CA . VAL A 1 81 ? 1.672 2.147 11.913 1.00 96.81 81 VAL A CA 1
ATOM 625 C C . VAL A 1 81 ? 0.289 2.646 12.336 1.00 96.81 81 VAL A C 1
ATOM 627 O O . VAL A 1 81 ? -0.119 2.458 13.485 1.00 96.81 81 VAL A O 1
ATOM 630 N N . ALA A 1 82 ? -0.470 3.227 11.403 1.00 94.31 82 ALA A N 1
ATOM 631 C CA . ALA A 1 82 ? -1.829 3.686 11.667 1.00 94.31 82 ALA A CA 1
ATOM 632 C C . ALA A 1 82 ? -2.767 2.524 12.038 1.00 94.31 82 ALA A C 1
ATOM 634 O O . ALA A 1 82 ? -3.576 2.653 12.956 1.00 94.31 82 ALA A O 1
ATOM 635 N N . GLY A 1 83 ? -2.663 1.382 11.362 1.00 94.06 83 GLY A N 1
ATOM 636 C CA . GLY A 1 83 ? -3.453 0.184 11.633 1.00 94.06 83 GLY A CA 1
ATOM 637 C C . GLY A 1 83 ? -3.156 -0.400 13.012 1.00 94.06 83 GLY A C 1
ATOM 638 O O . GLY A 1 83 ? -4.081 -0.693 13.763 1.00 94.06 83 GLY A O 1
ATOM 639 N N . VAL A 1 84 ? -1.878 -0.494 13.391 1.00 95.88 84 VAL A N 1
ATOM 640 C CA . VAL A 1 84 ? -1.458 -0.950 14.725 1.00 95.88 84 VAL A CA 1
ATOM 641 C C . VAL A 1 84 ? -1.955 0.006 15.803 1.00 95.88 84 VAL A C 1
ATOM 643 O O . VAL A 1 84 ? -2.435 -0.447 16.837 1.00 95.88 84 VAL A O 1
ATOM 646 N N . TYR A 1 85 ? -1.917 1.320 15.569 1.00 94.31 85 TYR A N 1
ATOM 647 C CA . TYR A 1 85 ? -2.505 2.286 16.498 1.00 94.31 85 TYR A CA 1
ATOM 648 C C . TYR A 1 85 ? -4.015 2.065 16.665 1.00 94.31 85 TYR A C 1
ATOM 650 O O . TYR A 1 85 ? -4.528 2.056 17.791 1.00 94.31 85 TYR A O 1
ATOM 658 N N . HIS A 1 86 ? -4.733 1.844 15.560 1.00 91.25 86 HIS A N 1
ATOM 659 C CA . HIS A 1 86 ? -6.167 1.587 15.620 1.00 91.25 86 HIS A CA 1
ATOM 660 C C . HIS A 1 86 ? -6.492 0.282 16.347 1.00 91.25 86 HIS A C 1
ATOM 662 O O . HIS A 1 86 ? -7.422 0.280 17.158 1.00 91.25 86 HIS A O 1
ATOM 668 N N . LEU A 1 87 ? -5.690 -0.760 16.124 1.00 92.69 87 LEU A N 1
ATOM 669 C CA . LEU A 1 87 ? -5.793 -2.067 16.765 1.00 92.69 87 LEU A CA 1
ATOM 670 C C . LEU A 1 87 ? -5.489 -2.000 18.266 1.00 92.69 87 LEU A C 1
ATOM 672 O O . LEU A 1 87 ? -6.313 -2.399 19.083 1.00 92.69 87 LEU A O 1
ATOM 676 N N . ALA A 1 88 ? -4.316 -1.483 18.631 1.00 93.12 88 ALA A N 1
ATOM 677 C CA . ALA A 1 88 ? -3.792 -1.554 19.991 1.00 93.12 88 ALA A CA 1
ATOM 678 C C . ALA A 1 88 ? -4.412 -0.517 20.932 1.00 93.12 88 ALA A C 1
ATOM 680 O O . ALA A 1 88 ? -4.534 -0.777 22.127 1.00 93.12 88 ALA A O 1
ATOM 681 N N . ARG A 1 89 ? -4.784 0.665 20.421 1.00 93.56 89 ARG A N 1
ATOM 682 C CA . ARG A 1 89 ? -5.222 1.778 21.273 1.00 93.56 89 ARG A CA 1
ATOM 683 C C . ARG A 1 89 ? -6.700 2.097 21.159 1.00 93.56 89 ARG A C 1
ATOM 685 O O . ARG A 1 89 ? -7.358 2.252 22.180 1.00 93.56 89 ARG A O 1
ATOM 692 N N . THR A 1 90 ? -7.225 2.235 19.943 1.00 90.25 90 THR A N 1
ATOM 693 C CA . THR A 1 90 ? -8.641 2.618 19.770 1.00 90.25 90 THR A CA 1
ATOM 694 C C . THR A 1 90 ? -9.592 1.430 19.707 1.00 90.25 90 THR A C 1
ATOM 696 O O . THR A 1 90 ? -10.788 1.621 19.897 1.00 90.25 90 THR A O 1
ATOM 699 N N . GLN A 1 91 ? -9.070 0.232 19.423 1.00 88.88 91 GLN A N 1
ATOM 700 C CA . GLN A 1 91 ? -9.826 -1.004 19.205 1.00 88.88 91 GLN A CA 1
ATOM 701 C C . GLN A 1 91 ? -10.977 -0.852 18.195 1.00 88.88 91 GLN A C 1
ATOM 703 O O . GLN A 1 91 ? -12.019 -1.494 18.309 1.00 88.88 91 GLN A O 1
ATOM 708 N N . ARG A 1 92 ? -10.800 0.030 17.202 1.00 86.88 92 ARG A N 1
ATOM 709 C CA . ARG A 1 92 ? -11.822 0.308 16.179 1.00 86.88 92 ARG A CA 1
ATOM 710 C C . ARG A 1 92 ? -11.636 -0.511 14.916 1.00 86.88 92 ARG A C 1
ATOM 712 O O . ARG A 1 92 ? -12.603 -0.727 14.201 1.00 86.88 92 ARG A O 1
ATOM 719 N N . ASP A 1 93 ? -10.412 -0.939 14.633 1.00 91.00 93 ASP A N 1
ATOM 720 C CA . ASP A 1 93 ? -10.089 -1.658 13.410 1.00 91.00 93 ASP A CA 1
ATOM 721 C C . ASP A 1 93 ? -8.950 -2.659 13.635 1.00 91.00 93 ASP A C 1
ATOM 723 O O . ASP A 1 93 ? -8.012 -2.389 14.381 1.00 91.00 93 ASP A O 1
ATOM 727 N N . VAL A 1 94 ? -9.059 -3.812 12.974 1.00 93.19 94 VAL A N 1
ATOM 728 C CA . VAL A 1 94 ? -8.069 -4.901 12.987 1.00 93.19 94 VAL A CA 1
ATOM 729 C C . VAL A 1 94 ? -7.564 -5.212 11.572 1.00 93.19 94 VAL A C 1
ATOM 731 O O . VAL A 1 94 ? -6.576 -5.920 11.420 1.00 93.19 94 VAL A O 1
ATOM 734 N N . LEU A 1 95 ? -8.220 -4.699 10.522 1.00 94.38 95 LEU A N 1
ATOM 735 C CA . LEU A 1 95 ? -7.937 -5.091 9.141 1.00 94.38 95 LEU A CA 1
ATOM 736 C C . LEU A 1 95 ? -6.833 -4.241 8.509 1.00 94.38 95 LEU A C 1
ATOM 738 O O . LEU A 1 95 ? -6.015 -4.775 7.767 1.00 94.38 95 LEU A O 1
ATOM 742 N N . VAL A 1 96 ? -6.755 -2.939 8.795 1.00 94.88 96 VAL A N 1
ATOM 743 C CA . VAL A 1 96 ? -5.777 -2.056 8.139 1.00 94.88 96 VAL A CA 1
ATOM 744 C C . VAL A 1 96 ? -4.345 -2.523 8.400 1.00 94.88 96 VAL A C 1
ATOM 746 O O . VAL A 1 96 ? -3.546 -2.538 7.470 1.00 94.88 96 VAL A O 1
ATOM 749 N N . ALA A 1 97 ? -4.030 -2.976 9.618 1.00 95.56 97 ALA A N 1
ATOM 750 C CA . ALA A 1 97 ? -2.685 -3.433 9.977 1.00 95.56 97 ALA A CA 1
ATOM 751 C C . ALA A 1 97 ? -2.166 -4.595 9.097 1.00 95.56 97 ALA A C 1
ATOM 753 O O . ALA A 1 97 ? -1.126 -4.418 8.462 1.00 95.56 97 ALA A O 1
ATOM 754 N N . PRO A 1 98 ? -2.844 -5.759 8.997 1.00 96.06 98 PRO A N 1
ATOM 755 C CA . PRO A 1 98 ? -2.366 -6.861 8.164 1.00 96.06 98 PRO A CA 1
ATOM 756 C C . PRO A 1 98 ? -2.357 -6.520 6.669 1.00 96.06 98 PRO A C 1
ATOM 758 O O . PRO A 1 98 ? -1.387 -6.848 5.989 1.00 96.06 98 PRO A O 1
ATOM 761 N N . TYR A 1 99 ? -3.376 -5.828 6.144 1.00 96.81 99 TYR A N 1
ATOM 762 C CA . TYR A 1 99 ? -3.409 -5.477 4.717 1.00 96.81 99 TYR A CA 1
ATOM 763 C C . TYR A 1 99 ? -2.324 -4.460 4.342 1.00 96.81 99 TYR A C 1
ATOM 765 O O . TYR A 1 99 ? -1.660 -4.628 3.323 1.00 96.81 99 TYR A O 1
ATOM 773 N N . ALA A 1 100 ? -2.085 -3.443 5.173 1.00 97.31 100 ALA A N 1
ATOM 774 C CA . ALA A 1 100 ? -0.985 -2.507 4.960 1.00 97.31 100 ALA A CA 1
ATOM 775 C C . ALA A 1 100 ? 0.386 -3.185 5.122 1.00 97.31 100 ALA A C 1
ATOM 777 O O . ALA A 1 100 ? 1.303 -2.905 4.353 1.00 97.31 100 ALA A O 1
ATOM 778 N N . GLY A 1 101 ? 0.507 -4.135 6.056 1.00 97.06 101 GLY A N 1
ATOM 779 C CA . GLY A 1 101 ? 1.692 -4.981 6.191 1.00 97.06 101 GLY A CA 1
ATOM 780 C C . GLY A 1 101 ? 1.998 -5.779 4.921 1.00 97.06 101 GLY A C 1
ATOM 781 O O . GLY A 1 101 ? 3.148 -5.820 4.497 1.00 97.06 101 GLY A O 1
ATOM 782 N N . LEU A 1 102 ? 0.984 -6.347 4.257 1.00 97.56 102 LEU A N 1
ATOM 783 C CA . LEU A 1 102 ? 1.167 -7.031 2.971 1.00 97.56 102 LEU A CA 1
ATOM 784 C C . LEU A 1 102 ? 1.690 -6.087 1.880 1.00 97.56 102 LEU A C 1
ATOM 786 O O . LEU A 1 102 ? 2.632 -6.448 1.178 1.00 97.56 102 LEU A O 1
ATOM 790 N N . LEU A 1 103 ? 1.124 -4.878 1.762 1.00 97.56 103 LEU A N 1
ATOM 791 C CA . LEU A 1 103 ? 1.614 -3.862 0.818 1.00 97.56 103 LEU A CA 1
ATOM 792 C C . LEU A 1 103 ? 3.084 -3.519 1.091 1.00 97.56 103 LEU A C 1
ATOM 794 O O . LEU A 1 103 ? 3.891 -3.477 0.164 1.00 97.56 103 LEU A O 1
ATOM 798 N N . PHE A 1 104 ? 3.431 -3.325 2.367 1.00 98.12 104 PHE A N 1
ATOM 799 C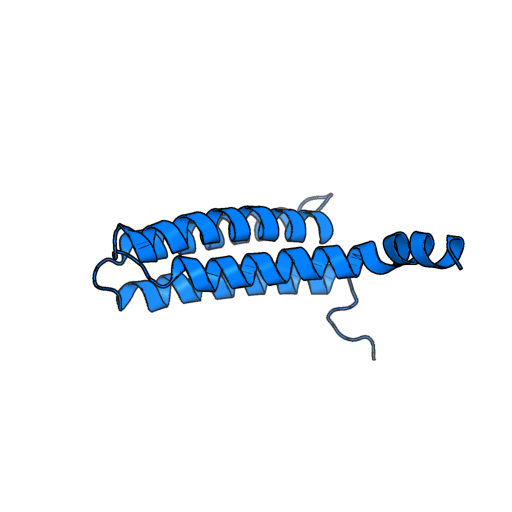 CA . PHE A 1 104 ? 4.793 -3.016 2.786 1.00 98.12 104 PHE A CA 1
ATOM 800 C C . PHE A 1 104 ? 5.764 -4.140 2.424 1.00 98.12 104 PHE A C 1
ATOM 802 O O . PHE A 1 104 ? 6.794 -3.880 1.809 1.00 98.12 104 PHE A O 1
ATOM 809 N N . CYS A 1 105 ? 5.423 -5.389 2.749 1.00 97.62 105 CYS A N 1
ATOM 810 C CA . CYS A 1 105 ? 6.262 -6.540 2.435 1.00 97.62 105 CYS A CA 1
ATOM 811 C C . CYS A 1 105 ? 6.487 -6.685 0.926 1.00 97.62 105 CYS A C 1
ATOM 813 O O . CYS A 1 105 ? 7.625 -6.872 0.508 1.00 97.62 105 CYS A O 1
ATOM 815 N N . VAL A 1 106 ? 5.438 -6.560 0.105 1.00 96.94 106 VAL A N 1
ATOM 816 C CA . VAL A 1 106 ? 5.570 -6.631 -1.362 1.00 96.94 106 VAL A CA 1
ATOM 817 C C . VAL A 1 106 ? 6.440 -5.493 -1.895 1.00 96.94 106 VAL A C 1
ATOM 819 O O . VAL A 1 106 ? 7.312 -5.741 -2.723 1.00 96.94 106 VAL A O 1
ATOM 822 N N . GLY A 1 107 ? 6.252 -4.269 -1.395 1.00 96.69 107 GLY A N 1
ATOM 823 C CA . GLY A 1 107 ? 7.084 -3.122 -1.755 1.00 96.69 107 GLY A CA 1
ATOM 824 C C . GLY A 1 107 ? 8.560 -3.341 -1.420 1.00 96.69 107 GLY A C 1
ATOM 825 O O . GLY A 1 107 ? 9.418 -3.220 -2.290 1.00 96.69 107 GLY A O 1
ATOM 826 N N . VAL A 1 108 ? 8.863 -3.704 -0.170 1.00 96.94 108 VAL A N 1
ATOM 827 C CA . VAL A 1 108 ? 10.247 -3.840 0.308 1.00 96.94 108 VAL A CA 1
ATOM 828 C C . VAL A 1 108 ? 10.946 -5.000 -0.382 1.00 96.94 108 VAL A C 1
ATOM 830 O O . VAL A 1 108 ? 12.065 -4.833 -0.860 1.00 96.94 108 VAL A O 1
ATOM 833 N N . VAL A 1 109 ? 10.291 -6.161 -0.474 1.00 95.19 109 VAL A N 1
ATOM 834 C CA . VAL A 1 109 ? 10.855 -7.323 -1.171 1.00 95.19 109 VAL A CA 1
ATOM 835 C C . VAL A 1 109 ? 11.080 -6.996 -2.645 1.00 95.19 109 VAL A C 1
ATOM 837 O O . VAL A 1 109 ? 12.144 -7.313 -3.166 1.00 95.19 109 VAL A O 1
ATOM 840 N N . GLY A 1 110 ? 10.138 -6.310 -3.300 1.00 93.62 110 GLY A N 1
ATOM 841 C CA . GLY A 1 110 ? 10.298 -5.855 -4.682 1.00 93.62 110 GLY A CA 1
ATOM 842 C C . GLY A 1 110 ? 11.534 -4.975 -4.876 1.00 93.62 110 GLY A C 1
ATOM 843 O O . GLY A 1 110 ? 12.350 -5.255 -5.752 1.00 93.62 110 GLY A O 1
ATOM 844 N N . LEU A 1 111 ? 11.732 -3.979 -4.005 1.00 94.31 111 LEU A N 1
ATOM 845 C CA . LEU A 1 111 ? 12.925 -3.124 -4.037 1.00 94.31 111 LEU A CA 1
ATOM 846 C C . LEU A 1 111 ? 14.215 -3.907 -3.781 1.00 94.31 111 LEU A C 1
ATOM 848 O O . LEU A 1 111 ? 15.213 -3.671 -4.459 1.00 94.31 111 LEU A O 1
ATOM 852 N N . MET A 1 112 ? 14.211 -4.840 -2.825 1.00 92.75 112 MET A N 1
ATOM 853 C CA . MET A 1 112 ? 15.384 -5.671 -2.535 1.00 92.75 112 MET A CA 1
ATOM 854 C C . MET A 1 112 ? 15.749 -6.566 -3.720 1.00 92.75 112 MET A C 1
ATOM 856 O O . MET A 1 112 ? 16.929 -6.729 -4.006 1.00 92.75 112 MET A O 1
ATOM 860 N N . VAL A 1 113 ? 14.757 -7.119 -4.423 1.00 90.44 113 VAL A N 1
ATOM 861 C CA . VAL A 1 113 ? 14.982 -7.945 -5.617 1.00 90.44 113 VAL A CA 1
ATOM 862 C C . VAL A 1 113 ? 15.529 -7.102 -6.769 1.00 90.44 113 VAL A C 1
ATOM 864 O O . VAL A 1 113 ? 16.498 -7.518 -7.398 1.00 90.44 113 VAL A O 1
ATOM 867 N N . GLU A 1 114 ? 14.969 -5.915 -7.026 1.00 88.31 114 GLU A N 1
ATOM 868 C CA . GLU A 1 114 ? 15.465 -5.019 -8.085 1.00 88.31 114 GLU A CA 1
ATOM 869 C C . GLU A 1 114 ? 16.901 -4.539 -7.828 1.00 88.31 114 GLU A C 1
ATOM 871 O O . GLU A 1 114 ? 17.676 -4.400 -8.768 1.00 88.31 114 GLU A O 1
ATOM 876 N N . THR A 1 115 ? 17.267 -4.309 -6.566 1.00 88.62 115 THR A N 1
ATOM 877 C CA . THR A 1 115 ? 18.597 -3.800 -6.181 1.00 88.62 115 THR A CA 1
ATOM 878 C C . THR A 1 115 ? 19.595 -4.899 -5.818 1.00 88.62 115 THR A C 1
ATOM 880 O O . THR A 1 115 ? 20.743 -4.603 -5.485 1.00 88.62 115 THR A O 1
ATOM 883 N N . TRP A 1 116 ? 19.196 -6.173 -5.899 1.00 87.81 116 TRP A N 1
ATOM 884 C CA . TRP A 1 116 ? 20.009 -7.303 -5.449 1.00 87.81 116 TRP A CA 1
ATOM 885 C C . TRP A 1 116 ? 21.366 -7.374 -6.153 1.00 87.81 116 TRP A C 1
ATOM 887 O O . TRP A 1 116 ? 22.386 -7.580 -5.497 1.00 87.81 116 TRP A O 1
ATOM 897 N N . SER A 1 117 ? 21.397 -7.177 -7.477 1.00 84.44 117 SER A N 1
ATOM 898 C CA . SER A 1 117 ? 22.646 -7.197 -8.248 1.00 84.44 117 SER A CA 1
ATOM 899 C C . SER A 1 117 ? 23.625 -6.148 -7.741 1.00 84.44 117 SER A C 1
ATOM 901 O O . SER A 1 117 ? 24.784 -6.466 -7.486 1.00 84.44 117 SER A O 1
ATOM 903 N N . ASP A 1 118 ? 23.142 -4.930 -7.520 1.00 83.75 118 ASP A N 1
ATOM 904 C CA . ASP A 1 118 ? 23.969 -3.794 -7.129 1.00 83.75 118 ASP A CA 1
ATOM 905 C C . ASP A 1 118 ? 24.483 -3.973 -5.698 1.00 83.75 118 ASP A C 1
ATOM 907 O O . ASP A 1 118 ? 25.670 -3.790 -5.433 1.00 83.75 118 ASP A O 1
ATOM 911 N N . LEU A 1 119 ? 23.619 -4.425 -4.786 1.00 79.69 119 LEU A N 1
ATOM 912 C CA . LEU A 1 119 ? 23.977 -4.681 -3.390 1.00 79.69 119 LEU A CA 1
ATOM 913 C C . LEU A 1 119 ? 24.939 -5.868 -3.238 1.00 79.69 119 LEU A C 1
ATOM 915 O O . LEU A 1 119 ? 25.825 -5.825 -2.386 1.00 79.69 119 LEU A O 1
ATOM 919 N N . SER A 1 120 ? 24.823 -6.892 -4.090 1.00 80.38 120 SER A N 1
ATOM 920 C CA . SER A 1 120 ? 25.715 -8.060 -4.069 1.00 80.38 120 SER A CA 1
ATOM 921 C C . SER A 1 120 ? 27.149 -7.744 -4.501 1.00 80.38 120 SER A C 1
ATOM 923 O O . SER A 1 120 ? 28.074 -8.462 -4.124 1.00 80.38 120 SER A O 1
ATOM 925 N N . THR A 1 121 ? 27.369 -6.647 -5.239 1.00 75.44 121 THR A N 1
ATOM 926 C CA . THR A 1 121 ? 28.731 -6.241 -5.608 1.00 75.44 121 THR A CA 1
ATOM 927 C C . THR A 1 121 ? 29.547 -5.833 -4.387 1.00 75.44 121 THR A C 1
ATOM 929 O O . THR A 1 121 ? 30.703 -6.216 -4.292 1.00 75.44 121 THR A O 1
ATOM 932 N N . LEU A 1 122 ? 28.971 -5.155 -3.391 1.00 70.69 122 LEU A N 1
ATOM 933 C CA . LEU A 1 122 ? 29.723 -4.767 -2.190 1.00 70.69 122 LEU A CA 1
ATOM 934 C C . LEU A 1 122 ? 30.281 -5.981 -1.432 1.00 70.69 122 LEU A C 1
ATOM 936 O O . LEU A 1 122 ? 31.407 -5.928 -0.940 1.00 70.69 122 LEU A O 1
ATOM 940 N N . GLU A 1 123 ? 29.534 -7.086 -1.386 1.00 64.69 123 GLU A N 1
ATOM 941 C CA . GLU A 1 123 ? 29.999 -8.331 -0.763 1.00 64.69 123 GLU A CA 1
ATOM 942 C C . GLU A 1 123 ? 31.109 -9.014 -1.574 1.00 64.69 123 GLU A C 1
ATOM 944 O O . GLU A 1 123 ? 32.030 -9.585 -0.998 1.00 64.69 123 GLU A O 1
ATOM 949 N N . GLN A 1 124 ? 31.073 -8.908 -2.906 1.00 63.72 124 GLN A N 1
ATOM 950 C CA . GLN A 1 124 ? 32.099 -9.473 -3.790 1.00 63.72 124 GLN A CA 1
ATOM 951 C C . GLN A 1 124 ? 33.445 -8.743 -3.708 1.00 63.72 124 GLN A C 1
ATOM 953 O O . GLN A 1 124 ? 34.470 -9.344 -4.004 1.00 63.72 124 GLN A O 1
ATOM 958 N N . TRP A 1 125 ? 33.459 -7.462 -3.329 1.00 66.38 125 TRP A N 1
ATOM 959 C CA . TRP A 1 125 ? 34.693 -6.674 -3.189 1.00 66.38 125 TRP A CA 1
ATOM 960 C C . TRP A 1 125 ? 35.338 -6.823 -1.803 1.00 66.38 125 TRP A C 1
ATOM 962 O O . TRP A 1 125 ? 36.493 -6.442 -1.623 1.00 66.38 125 TRP A O 1
ATOM 972 N N . ALA A 1 126 ? 34.593 -7.337 -0.820 1.00 65.75 126 ALA A N 1
ATOM 973 C CA . ALA A 1 126 ? 35.070 -7.582 0.539 1.00 65.75 126 ALA A CA 1
ATOM 974 C C . ALA A 1 126 ? 35.668 -8.992 0.742 1.00 65.75 126 ALA A C 1
ATOM 976 O O . ALA A 1 126 ? 36.227 -9.251 1.811 1.00 65.75 126 ALA A O 1
ATOM 977 N N . ALA A 1 127 ? 35.531 -9.883 -0.249 1.00 53.22 127 ALA A N 1
ATOM 978 C CA . ALA A 1 127 ? 36.058 -11.252 -0.271 1.00 53.22 127 ALA A CA 1
ATOM 979 C C . ALA A 1 127 ? 37.386 -11.340 -1.040 1.00 53.22 127 ALA A C 1
ATOM 981 O 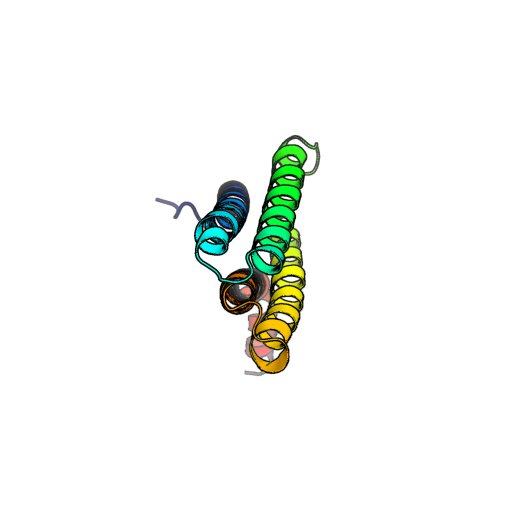O . ALA A 1 127 ? 38.249 -12.139 -0.609 1.00 53.22 127 ALA A O 1
#